Protein AF-A0A7H9DS46-F1 (afdb_monomer)

Solvent-accessible surface area (backbone atoms only — not comparable to full-atom values): 5721 Å² total; per-residue (Å²): 117,69,68,61,54,50,52,51,53,52,52,59,66,67,43,89,71,45,79,64,51,54,49,19,31,51,29,0,37,52,20,16,52,55,36,33,66,75,66,66,50,54,75,66,56,36,53,53,16,34,55,44,2,31,54,50,4,43,56,50,30,54,44,42,53,70,75,64,70,51,57,69,70,60,41,35,52,52,9,20,51,45,2,42,44,12,56,57,52,50,52,54,49,51,53,51,51,54,50,49,51,51,50,51,51,56,50,49,56,64,71,76,105

Mean predicted aligned error: 11.12 Å

Organism: NCBI:txid343874

Radius of gyration: 18.05 Å; Cα contacts (8 Å, |Δi|>4): 115; chains: 1; bounding box: 48×38×44 Å

Secondary structure (DSSP, 8-state):
-HHHHHHHHHHHHHS---HHHHHHHHHHHHHHHHHHHHHT--HHHHHHHHHHHHHHHHHHHHHHHHHS---HHHHHHHHHHHHHTHHHHHHHHHHHHHHHHHHHHHHHHHH--

Structure (mmCIF, N/CA/C/O backbone):
data_AF-A0A7H9DS46-F1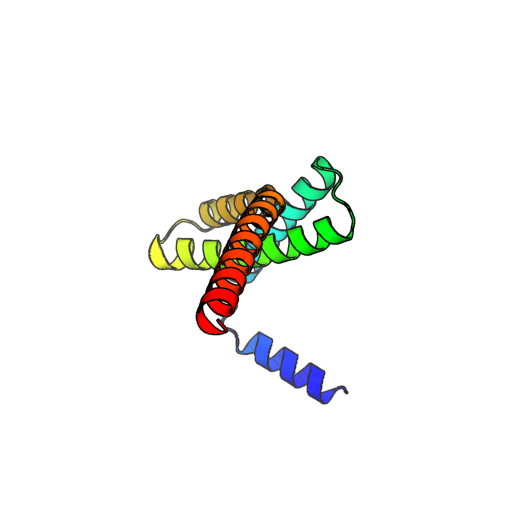
#
_entry.id   AF-A0A7H9DS46-F1
#
loop_
_atom_site.group_PDB
_atom_site.id
_atom_site.type_symbol
_atom_site.label_atom_id
_atom_site.label_alt_id
_atom_site.label_comp_id
_atom_site.label_asym_id
_atom_site.label_entity_id
_atom_site.label_seq_id
_atom_site.pdbx_PDB_ins_code
_atom_site.Cartn_x
_atom_site.Cartn_y
_atom_site.Cartn_z
_atom_site.occupancy
_atom_site.B_iso_or_equiv
_atom_site.auth_seq_id
_atom_site.auth_comp_id
_atom_site.auth_asym_id
_atom_site.auth_atom_id
_atom_site.pdbx_PDB_mo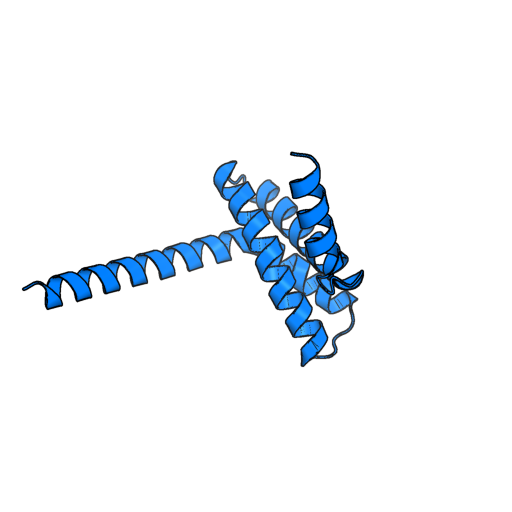del_num
ATOM 1 N N . MET A 1 1 ? 21.208 0.773 22.413 1.00 51.69 1 MET A N 1
ATOM 2 C CA . MET A 1 1 ? 20.201 1.427 21.533 1.00 51.69 1 MET A CA 1
ATOM 3 C C . MET A 1 1 ? 20.680 1.538 20.081 1.00 51.69 1 MET A C 1
ATOM 5 O O . MET A 1 1 ? 19.869 1.334 19.191 1.00 51.69 1 MET A O 1
ATOM 9 N N . LYS A 1 2 ? 21.975 1.798 19.824 1.00 50.69 2 LYS A N 1
ATOM 10 C CA . LYS A 1 2 ? 22.560 1.788 18.467 1.00 50.69 2 LYS A CA 1
ATOM 11 C C . LYS A 1 2 ? 22.535 0.402 17.795 1.00 50.69 2 LYS A C 1
ATOM 13 O O . LYS A 1 2 ? 22.254 0.333 16.607 1.00 50.69 2 LYS A O 1
ATOM 18 N N . ASP A 1 3 ? 22.704 -0.681 18.554 1.00 56.00 3 ASP A N 1
ATOM 19 C CA . ASP A 1 3 ? 22.761 -2.048 17.998 1.00 56.00 3 ASP A CA 1
ATOM 20 C C . ASP A 1 3 ? 21.416 -2.555 17.453 1.00 56.00 3 ASP A C 1
ATOM 22 O O . ASP A 1 3 ? 21.368 -3.276 16.462 1.00 56.00 3 ASP A O 1
ATOM 26 N N . TYR A 1 4 ? 20.299 -2.109 18.039 1.00 53.59 4 TYR A N 1
ATOM 27 C CA . TYR A 1 4 ? 18.960 -2.402 17.514 1.00 53.59 4 TYR A CA 1
ATOM 28 C C . TYR A 1 4 ? 18.683 -1.670 16.196 1.00 53.59 4 TYR A C 1
ATOM 30 O O . TYR A 1 4 ? 18.043 -2.228 15.310 1.00 53.59 4 TYR A O 1
ATOM 38 N N . LEU A 1 5 ? 19.186 -0.440 16.041 1.00 49.19 5 LEU A N 1
ATOM 39 C CA . LEU A 1 5 ? 19.053 0.311 14.789 1.00 49.19 5 LEU A CA 1
ATOM 40 C C . LEU A 1 5 ? 19.900 -0.299 13.665 1.00 49.19 5 LEU A C 1
ATOM 42 O O . LEU A 1 5 ? 19.449 -0.325 12.523 1.00 49.19 5 LEU A O 1
ATOM 46 N N . LEU A 1 6 ? 21.084 -0.828 13.989 1.00 56.72 6 LEU A N 1
ATOM 47 C CA . LEU A 1 6 ? 21.930 -1.563 13.044 1.00 56.72 6 LEU A CA 1
ATOM 48 C C . LEU A 1 6 ? 21.263 -2.862 12.568 1.00 56.72 6 LEU A C 1
ATOM 50 O O . LEU A 1 6 ? 21.183 -3.083 11.365 1.00 56.72 6 LEU A O 1
ATOM 54 N N . ASN A 1 7 ? 20.669 -3.643 13.475 1.00 61.97 7 ASN A N 1
ATOM 55 C CA . ASN A 1 7 ? 19.922 -4.850 13.101 1.00 61.97 7 ASN A CA 1
ATOM 56 C C . ASN A 1 7 ? 18.689 -4.558 12.233 1.00 61.97 7 ASN A C 1
ATOM 58 O O . ASN A 1 7 ? 18.387 -5.323 11.322 1.00 61.97 7 ASN A O 1
ATOM 62 N N . ILE A 1 8 ? 17.979 -3.451 12.476 1.00 58.25 8 ILE A N 1
ATOM 63 C CA . ILE A 1 8 ? 16.851 -3.041 11.625 1.00 58.25 8 ILE A CA 1
ATOM 64 C C . ILE A 1 8 ? 17.345 -2.637 10.229 1.00 58.25 8 ILE A C 1
ATOM 66 O O . ILE A 1 8 ? 16.718 -2.989 9.235 1.00 58.25 8 ILE A O 1
ATOM 70 N N . LEU A 1 9 ? 18.476 -1.932 10.134 1.00 55.00 9 LEU A N 1
ATOM 71 C CA . LEU A 1 9 ? 19.068 -1.542 8.852 1.00 55.00 9 LEU A CA 1
ATOM 72 C C . LEU A 1 9 ? 19.569 -2.745 8.044 1.00 55.00 9 LEU A C 1
ATOM 74 O O . LEU A 1 9 ? 19.400 -2.756 6.826 1.00 55.00 9 LEU A O 1
ATOM 78 N N . ASP A 1 10 ? 20.130 -3.760 8.698 1.00 60.97 10 ASP A N 1
ATOM 79 C CA . ASP A 1 10 ? 20.530 -5.002 8.031 1.00 60.97 10 ASP A CA 1
ATOM 80 C C . ASP A 1 10 ? 19.323 -5.854 7.616 1.00 60.97 10 ASP A C 1
ATOM 82 O O . ASP A 1 10 ? 19.331 -6.423 6.525 1.00 60.97 10 ASP A O 1
ATOM 86 N N . LEU A 1 11 ? 18.234 -5.850 8.396 1.00 57.06 11 LEU A N 1
ATOM 87 C CA . LEU A 1 11 ? 16.958 -6.459 8.001 1.00 57.06 11 LEU A CA 1
ATOM 88 C C . LEU A 1 11 ? 16.354 -5.766 6.764 1.00 57.06 11 LEU A C 1
ATOM 90 O O . LEU A 1 11 ? 15.856 -6.429 5.856 1.00 57.06 11 LEU A O 1
ATOM 94 N N . ILE A 1 12 ? 16.435 -4.430 6.699 1.00 55.12 12 ILE A N 1
ATOM 95 C CA . ILE A 1 12 ? 15.993 -3.635 5.540 1.00 55.12 12 ILE A CA 1
ATOM 96 C C . ILE A 1 12 ? 16.875 -3.912 4.312 1.00 55.12 12 ILE A C 1
ATOM 98 O O . ILE A 1 12 ? 16.360 -3.948 3.200 1.00 55.12 12 ILE A O 1
ATOM 102 N N . LYS A 1 13 ? 18.184 -4.136 4.495 1.00 54.56 13 LYS A N 1
ATOM 103 C CA . LYS A 1 13 ? 19.113 -4.499 3.407 1.00 54.56 13 LYS A CA 1
ATOM 104 C C . LYS A 1 13 ? 18.965 -5.943 2.921 1.00 54.56 13 LYS A C 1
ATOM 106 O O . LYS A 1 13 ? 19.288 -6.214 1.770 1.00 54.56 13 LYS A O 1
ATOM 111 N N . GLN A 1 14 ? 18.537 -6.862 3.787 1.00 58.44 14 GLN A N 1
ATOM 112 C CA . GLN A 1 14 ? 18.270 -8.262 3.433 1.00 58.44 14 GLN A CA 1
ATOM 113 C C . GLN A 1 14 ? 16.924 -8.457 2.744 1.00 58.44 14 GLN A C 1
ATOM 115 O O . GLN A 1 14 ? 16.735 -9.445 2.034 1.00 58.44 14 GLN A O 1
ATOM 120 N N . LEU A 1 15 ? 15.989 -7.528 2.934 1.00 53.75 15 LEU A N 1
ATOM 121 C CA . LEU A 1 15 ? 14.806 -7.469 2.099 1.00 53.75 15 LEU A CA 1
ATOM 122 C C . LEU A 1 15 ? 15.269 -7.198 0.656 1.00 53.75 15 LEU A C 1
ATOM 124 O O . LEU A 1 15 ? 16.004 -6.232 0.439 1.00 53.75 15 LEU A O 1
ATOM 128 N N . PRO A 1 16 ? 14.862 -8.004 -0.341 1.00 53.84 16 PRO A N 1
ATOM 129 C CA . PRO A 1 16 ? 15.202 -7.776 -1.740 1.00 53.84 16 PRO A CA 1
ATOM 130 C C . PRO A 1 16 ? 14.365 -6.606 -2.281 1.00 53.84 16 PRO A C 1
ATOM 132 O O . PRO A 1 16 ? 13.595 -6.761 -3.220 1.00 53.84 16 PRO A O 1
ATOM 135 N N . ILE A 1 17 ? 14.466 -5.438 -1.644 1.00 56.72 17 ILE A N 1
ATOM 136 C CA . ILE A 1 17 ? 13.872 -4.191 -2.106 1.00 56.72 17 ILE A CA 1
ATOM 137 C C . ILE A 1 17 ? 14.770 -3.725 -3.242 1.00 56.72 17 ILE A C 1
ATOM 139 O O . ILE A 1 17 ? 15.836 -3.138 -3.043 1.00 56.72 17 ILE A O 1
ATOM 143 N N . THR A 1 18 ? 14.357 -4.036 -4.460 1.00 64.50 18 THR A N 1
ATOM 144 C CA . THR A 1 18 ? 15.008 -3.509 -5.650 1.00 64.50 18 THR A CA 1
ATOM 145 C C . THR A 1 18 ? 14.738 -2.006 -5.750 1.00 64.50 18 THR A C 1
ATOM 147 O O . THR A 1 18 ? 13.768 -1.486 -5.196 1.00 64.50 18 THR A O 1
ATOM 150 N N . LEU A 1 19 ? 15.569 -1.269 -6.496 1.00 65.12 19 LEU A N 1
ATOM 151 C CA . LEU A 1 19 ? 15.333 0.162 -6.755 1.00 65.12 19 LEU A CA 1
ATOM 152 C C . LEU A 1 19 ? 13.917 0.430 -7.315 1.00 65.12 19 LEU A C 1
ATOM 154 O O . LEU A 1 19 ? 13.353 1.503 -7.102 1.00 65.12 19 LEU A O 1
ATOM 158 N N . LYS A 1 20 ? 13.339 -0.565 -8.004 1.00 66.75 20 LYS A N 1
ATOM 159 C CA . LYS A 1 20 ? 11.969 -0.542 -8.528 1.00 66.75 20 LYS A CA 1
ATOM 160 C C . LYS A 1 20 ? 10.923 -0.550 -7.413 1.00 66.75 20 LYS A C 1
ATOM 162 O O . LYS A 1 20 ? 9.970 0.218 -7.481 1.00 66.75 20 LY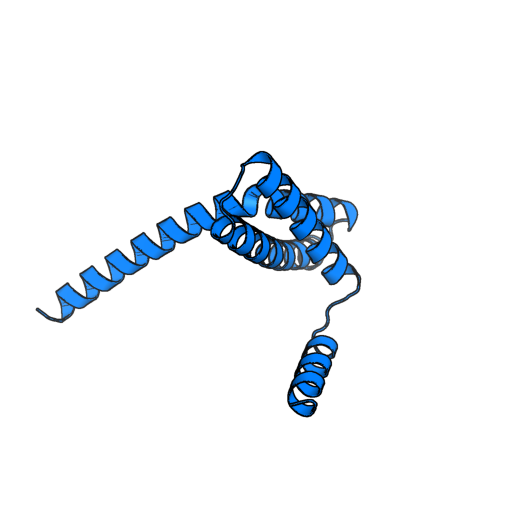S A O 1
ATOM 167 N N . ASP A 1 21 ? 11.137 -1.331 -6.357 1.00 68.00 21 ASP A N 1
ATOM 168 C CA . ASP A 1 21 ? 10.226 -1.399 -5.210 1.00 68.00 21 ASP A CA 1
ATOM 169 C C . ASP A 1 21 ? 10.157 -0.064 -4.464 1.00 68.00 21 ASP A C 1
ATOM 171 O O . ASP A 1 21 ? 9.074 0.399 -4.103 1.00 68.00 21 ASP A O 1
ATOM 175 N N . ILE A 1 22 ? 11.298 0.619 -4.325 1.00 72.62 22 ILE A N 1
ATOM 176 C CA . ILE A 1 22 ? 11.364 1.977 -3.762 1.00 72.62 22 ILE A CA 1
ATOM 177 C C . ILE A 1 22 ? 10.569 2.959 -4.632 1.00 72.62 22 ILE A C 1
ATOM 179 O O . ILE A 1 22 ? 9.836 3.798 -4.110 1.00 72.62 22 ILE A O 1
ATOM 183 N N . ALA A 1 23 ? 10.661 2.839 -5.958 1.00 72.88 23 ALA A N 1
ATOM 184 C CA . ALA A 1 23 ? 9.894 3.676 -6.873 1.00 72.88 23 ALA A CA 1
ATOM 185 C C . ALA A 1 23 ? 8.376 3.403 -6.795 1.00 72.88 23 ALA A C 1
ATOM 187 O O . ALA A 1 23 ? 7.595 4.357 -6.802 1.00 72.88 23 ALA A O 1
ATOM 188 N N . PHE A 1 24 ? 7.946 2.143 -6.625 1.00 76.12 24 PHE A N 1
ATOM 189 C CA . PHE A 1 24 ? 6.535 1.794 -6.388 1.00 76.12 24 PHE A CA 1
ATOM 190 C C . PHE A 1 24 ? 6.001 2.427 -5.098 1.00 76.12 24 PHE A C 1
ATOM 192 O O . PHE A 1 24 ? 4.911 3.006 -5.089 1.00 76.12 24 PHE A O 1
ATOM 199 N N . LEU A 1 25 ? 6.794 2.368 -4.024 1.00 75.25 25 LEU A N 1
ATOM 200 C CA . LEU A 1 25 ? 6.476 2.974 -2.731 1.00 75.25 25 LEU A CA 1
ATOM 201 C C . LEU A 1 25 ? 6.338 4.499 -2.856 1.00 75.25 25 LEU A C 1
ATOM 203 O O . LEU A 1 25 ? 5.342 5.066 -2.406 1.00 75.25 25 LEU A O 1
ATOM 207 N N . CYS A 1 26 ? 7.285 5.166 -3.522 1.00 79.06 26 CYS A N 1
ATOM 208 C CA . CYS A 1 26 ? 7.248 6.614 -3.743 1.00 79.06 26 CYS A CA 1
ATOM 209 C C . CYS A 1 26 ? 6.037 7.056 -4.580 1.00 79.06 26 CYS A C 1
ATOM 211 O O . CYS A 1 26 ? 5.393 8.050 -4.238 1.00 79.06 26 CYS A O 1
ATOM 213 N N . ALA A 1 27 ? 5.692 6.313 -5.637 1.00 76.44 27 ALA A N 1
ATOM 214 C CA . ALA A 1 27 ? 4.509 6.589 -6.456 1.00 76.44 27 ALA A CA 1
ATOM 215 C C . ALA A 1 27 ? 3.211 6.473 -5.636 1.00 76.44 27 ALA A C 1
ATOM 217 O O . ALA A 1 27 ? 2.351 7.356 -5.699 1.00 76.44 27 ALA A O 1
ATOM 218 N N . GLY A 1 28 ? 3.104 5.434 -4.802 1.00 72.50 28 GLY A N 1
ATOM 219 C CA . GLY A 1 28 ? 1.981 5.244 -3.882 1.00 72.50 28 GLY A CA 1
ATOM 220 C C . GLY A 1 28 ? 1.852 6.359 -2.843 1.00 72.50 28 GLY A C 1
ATOM 221 O O . GLY A 1 28 ? 0.761 6.888 -2.620 1.00 72.50 28 GLY A O 1
ATOM 222 N N . VAL A 1 29 ? 2.972 6.773 -2.244 1.00 80.31 29 VAL A N 1
ATOM 223 C CA . VAL A 1 29 ? 3.012 7.892 -1.289 1.00 80.31 29 VAL A CA 1
ATOM 224 C C . VAL A 1 29 ? 2.580 9.197 -1.955 1.00 80.31 29 VAL A C 1
ATOM 226 O O . VAL A 1 29 ? 1.759 9.920 -1.392 1.00 80.31 29 VAL A O 1
ATOM 229 N N . ALA A 1 30 ? 3.070 9.491 -3.163 1.00 81.00 30 ALA A N 1
ATOM 230 C CA . ALA A 1 30 ? 2.689 10.694 -3.901 1.00 81.00 30 ALA A CA 1
ATOM 231 C C . ALA A 1 30 ? 1.175 10.742 -4.170 1.00 81.00 30 ALA A C 1
ATOM 233 O O . ALA A 1 30 ? 0.533 11.763 -3.910 1.00 81.00 30 ALA A O 1
ATOM 234 N N . GLY A 1 31 ? 0.584 9.622 -4.603 1.00 73.88 31 GLY A N 1
ATOM 235 C CA . GLY A 1 31 ? -0.863 9.497 -4.800 1.00 73.88 31 GLY A CA 1
ATOM 236 C C . GLY A 1 31 ? -1.665 9.758 -3.519 1.00 73.88 31 GLY A C 1
ATOM 237 O O . GLY A 1 31 ? -2.623 10.539 -3.538 1.00 73.88 31 GLY A O 1
ATOM 238 N N . ALA A 1 32 ? -1.234 9.172 -2.398 1.00 75.38 32 ALA A N 1
ATOM 239 C CA . ALA A 1 32 ? -1.886 9.326 -1.095 1.00 75.38 32 ALA A CA 1
ATOM 240 C C . ALA A 1 32 ? -1.783 10.757 -0.546 1.00 75.38 32 ALA A C 1
ATOM 242 O O . ALA A 1 32 ? -2.752 11.292 -0.002 1.00 75.38 32 ALA A O 1
ATOM 243 N N . ILE A 1 33 ? -0.637 11.417 -0.740 1.00 79.06 33 ILE A N 1
ATOM 244 C CA . ILE A 1 33 ? -0.443 12.821 -0.362 1.00 79.06 33 ILE A CA 1
ATOM 245 C C . ILE A 1 33 ? -1.406 13.716 -1.151 1.00 79.06 33 ILE A C 1
ATOM 247 O O . ILE A 1 33 ? -2.130 14.514 -0.551 1.00 79.06 33 ILE A O 1
ATOM 251 N N . ILE A 1 34 ? -1.474 13.552 -2.478 1.00 79.88 34 ILE A N 1
ATOM 252 C CA . ILE A 1 34 ? -2.377 14.330 -3.345 1.00 79.88 34 ILE A CA 1
ATOM 253 C C . ILE A 1 34 ? -3.839 14.133 -2.922 1.00 79.88 34 ILE A C 1
ATOM 255 O O . ILE A 1 34 ? -4.595 15.102 -2.805 1.00 79.88 34 ILE A O 1
ATOM 259 N N . ALA A 1 35 ? -4.245 12.890 -2.654 1.00 76.38 35 ALA A N 1
ATOM 260 C CA . ALA A 1 35 ? -5.592 12.582 -2.185 1.00 76.38 35 ALA A CA 1
ATOM 261 C C . ALA A 1 35 ? -5.897 13.222 -0.827 1.00 76.38 35 ALA A C 1
ATOM 263 O O . ALA A 1 35 ? -6.965 13.808 -0.646 1.00 76.38 35 ALA A O 1
ATOM 264 N N . GLY A 1 36 ? -4.952 13.168 0.111 1.00 72.88 36 GLY A N 1
ATOM 265 C CA . GLY A 1 36 ? -5.122 13.743 1.439 1.00 72.88 36 GLY A CA 1
ATOM 266 C C . GLY A 1 36 ? -5.270 15.263 1.434 1.00 72.88 36 GLY A C 1
ATOM 267 O O . GLY A 1 36 ? -6.137 15.782 2.141 1.00 72.88 36 GLY A O 1
ATOM 268 N N . PHE A 1 37 ? -4.518 15.968 0.580 1.00 75.75 37 PHE A N 1
ATOM 269 C CA . PHE A 1 37 ? -4.709 17.407 0.366 1.00 75.75 37 PHE A CA 1
ATOM 270 C C . PHE A 1 37 ? -6.070 17.717 -0.269 1.00 75.75 37 PHE A C 1
ATOM 272 O O . PHE A 1 37 ? -6.766 18.626 0.185 1.00 75.75 37 PHE A O 1
ATOM 279 N N . LYS A 1 38 ? -6.492 16.939 -1.276 1.00 77.94 38 LYS A N 1
ATOM 280 C CA . LYS A 1 38 ? -7.774 17.143 -1.972 1.00 77.94 38 LYS A CA 1
ATOM 281 C C . LYS A 1 38 ? -8.984 16.885 -1.069 1.00 77.94 38 LYS A C 1
ATOM 283 O O . LYS A 1 38 ? -9.975 17.606 -1.151 1.00 77.94 38 LYS A O 1
ATOM 288 N N . LYS A 1 39 ? -8.913 15.866 -0.211 1.00 76.62 39 LYS A N 1
ATOM 289 C CA . LYS A 1 39 ? -10.032 15.408 0.629 1.00 76.62 39 LYS A CA 1
ATOM 290 C C . LYS A 1 39 ? -10.059 16.029 2.031 1.00 76.62 39 LYS A C 1
ATOM 292 O O . LYS A 1 39 ? -10.984 15.740 2.782 1.00 76.62 39 LYS A O 1
ATOM 297 N N . LYS A 1 40 ? -9.084 16.881 2.386 1.00 76.44 40 LYS A N 1
ATOM 298 C CA . LYS A 1 40 ? -8.950 17.508 3.719 1.00 76.44 40 LYS A CA 1
ATOM 299 C C . LYS A 1 40 ? -9.081 16.488 4.863 1.00 76.44 40 LYS A C 1
ATOM 301 O O . LYS A 1 40 ? -9.828 16.698 5.818 1.00 76.44 40 LYS A O 1
ATOM 306 N N . LEU A 1 41 ? -8.376 15.363 4.743 1.00 70.44 41 LEU A N 1
ATOM 307 C CA . LEU A 1 41 ? -8.416 14.295 5.744 1.00 70.44 41 LEU A CA 1
ATOM 308 C C . LEU A 1 41 ? -7.902 14.791 7.103 1.00 70.44 41 LEU A C 1
ATOM 310 O O . LEU A 1 41 ? -6.973 15.597 7.179 1.00 70.44 41 LEU A O 1
ATOM 314 N N . ASN A 1 42 ? -8.474 14.272 8.191 1.00 81.69 42 ASN A N 1
ATOM 315 C CA . ASN A 1 42 ? -7.954 14.543 9.530 1.00 81.69 42 ASN A CA 1
ATOM 316 C C . ASN A 1 42 ? -6.549 13.922 9.688 1.00 81.69 42 ASN A C 1
ATOM 318 O O . ASN A 1 42 ? -6.255 12.913 9.048 1.00 81.69 42 ASN A O 1
ATOM 322 N N . ARG A 1 43 ? -5.681 14.462 10.559 1.00 74.25 43 ARG A N 1
ATOM 323 C CA . ARG A 1 43 ? -4.262 14.039 10.664 1.00 74.25 43 ARG A CA 1
ATOM 324 C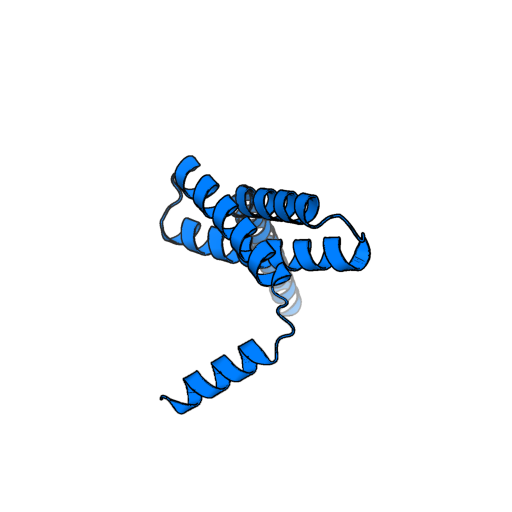 C . ARG A 1 43 ? -4.093 12.527 10.848 1.00 74.25 43 ARG A C 1
ATOM 326 O O . ARG A 1 43 ? -3.211 11.932 10.242 1.00 74.25 43 ARG A O 1
ATOM 333 N N . ILE A 1 44 ? -4.969 11.900 11.635 1.00 77.44 44 ILE A N 1
ATOM 334 C CA . ILE A 1 44 ? -4.960 10.446 11.860 1.00 77.44 44 ILE A CA 1
ATOM 335 C C . ILE A 1 44 ? -5.346 9.688 10.583 1.00 77.44 44 ILE A C 1
ATOM 337 O O . ILE A 1 44 ? -4.649 8.761 10.182 1.00 77.44 44 ILE A O 1
ATOM 341 N N . GLN A 1 45 ? -6.420 10.109 9.912 1.00 73.75 45 GLN A N 1
ATOM 342 C CA . GLN A 1 45 ? -6.886 9.496 8.662 1.00 73.75 45 GLN A CA 1
ATOM 343 C C . GLN A 1 45 ? -5.864 9.661 7.538 1.00 73.75 45 GLN A C 1
ATOM 345 O O . GLN A 1 45 ? -5.700 8.764 6.721 1.00 73.75 45 GLN A O 1
ATOM 350 N N . PHE A 1 46 ? -5.150 10.785 7.519 1.00 75.62 46 PHE A N 1
ATOM 351 C CA . PHE A 1 46 ? -4.084 11.050 6.565 1.00 75.62 46 PHE A CA 1
ATOM 352 C C . PHE A 1 46 ? -2.907 10.086 6.748 1.00 75.62 46 PHE A C 1
ATOM 354 O O . PHE A 1 46 ? -2.483 9.451 5.788 1.00 75.62 46 PHE A O 1
ATOM 361 N N . ILE A 1 47 ? -2.432 9.899 7.984 1.00 78.56 47 ILE A N 1
ATOM 362 C CA . ILE A 1 47 ? -1.343 8.954 8.280 1.00 78.56 47 ILE A CA 1
ATOM 363 C C . ILE A 1 47 ? -1.765 7.515 7.954 1.00 78.56 47 ILE A C 1
ATOM 365 O O . ILE A 1 47 ? -1.009 6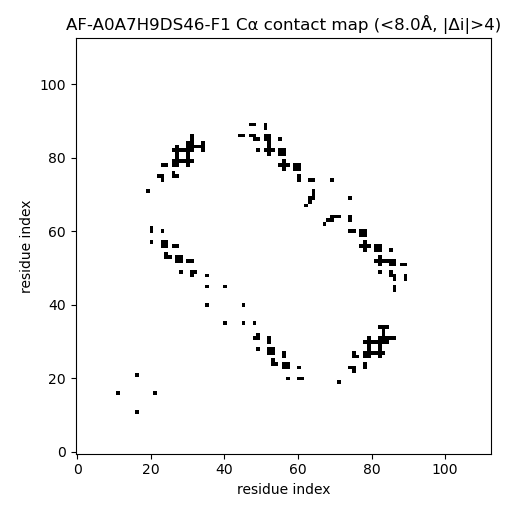.782 7.318 1.00 78.56 47 ILE A O 1
ATOM 369 N N . GLN A 1 48 ? -2.982 7.114 8.336 1.00 78.19 48 GLN A N 1
ATOM 370 C CA . GLN A 1 48 ? -3.498 5.778 8.022 1.00 78.19 48 GLN A CA 1
ATOM 371 C C . GLN A 1 48 ? -3.666 5.565 6.510 1.00 78.19 48 GLN A C 1
ATOM 373 O O . GLN A 1 48 ? -3.369 4.485 6.003 1.00 78.19 48 GLN A O 1
ATOM 378 N N . SER A 1 49 ? -4.105 6.596 5.787 1.00 75.62 49 SER A N 1
ATOM 379 C CA . SER A 1 49 ? -4.240 6.584 4.330 1.00 75.62 49 SER A CA 1
ATOM 380 C C . SER A 1 49 ? -2.884 6.455 3.631 1.00 75.62 49 SER A C 1
ATOM 382 O O . SER A 1 49 ? -2.755 5.642 2.716 1.00 75.62 49 SER A O 1
ATOM 384 N N . ILE A 1 50 ? -1.846 7.161 4.097 1.00 77.94 50 ILE A N 1
ATOM 385 C CA . ILE A 1 50 ? -0.476 7.003 3.584 1.00 77.94 50 ILE A CA 1
ATOM 386 C C . ILE A 1 50 ? 0.024 5.584 3.833 1.00 77.94 50 ILE A C 1
ATOM 388 O O . ILE A 1 50 ? 0.487 4.936 2.901 1.00 77.94 50 ILE A O 1
ATOM 392 N N . PHE A 1 51 ? -0.101 5.076 5.062 1.00 80.12 51 PHE A N 1
ATOM 393 C CA . PHE A 1 51 ? 0.372 3.734 5.401 1.00 80.12 51 PHE A CA 1
ATOM 394 C C . PHE A 1 51 ? -0.320 2.654 4.556 1.00 80.12 51 PHE A C 1
ATOM 396 O O . PHE A 1 51 ? 0.332 1.766 4.011 1.00 80.12 51 PHE A O 1
ATOM 403 N N . THR A 1 52 ? -1.637 2.779 4.378 1.00 79.44 52 THR A N 1
ATOM 404 C CA . THR A 1 52 ? -2.421 1.881 3.519 1.00 79.44 52 THR A CA 1
ATOM 405 C C . THR A 1 52 ? -2.000 2.012 2.059 1.00 79.44 52 THR A C 1
ATOM 407 O O . THR A 1 52 ? -1.822 1.005 1.385 1.00 79.44 52 THR A O 1
ATOM 410 N N . GLY A 1 53 ? -1.780 3.234 1.571 1.00 79.62 53 GLY A N 1
ATOM 411 C CA . GLY A 1 53 ? -1.331 3.487 0.203 1.00 79.62 53 GLY A CA 1
ATOM 412 C C . GLY A 1 53 ? 0.032 2.866 -0.083 1.00 79.62 53 GLY A C 1
ATOM 413 O O . GLY A 1 53 ? 0.191 2.204 -1.102 1.00 79.62 53 GLY A O 1
ATOM 414 N N . VAL A 1 54 ? 0.985 3.007 0.839 1.00 79.19 54 VAL A N 1
ATOM 415 C CA . VAL A 1 54 ? 2.324 2.397 0.771 1.00 79.19 54 VAL A CA 1
ATOM 416 C C . VAL A 1 54 ? 2.212 0.874 0.703 1.00 79.19 54 VAL A C 1
ATOM 418 O O . VAL A 1 54 ? 2.783 0.249 -0.188 1.00 79.19 54 VAL A O 1
ATOM 421 N N . PHE A 1 55 ? 1.431 0.280 1.607 1.00 81.94 55 PHE A N 1
ATOM 422 C CA . PHE A 1 55 ? 1.263 -1.168 1.696 1.00 81.94 55 PHE A CA 1
ATOM 423 C C . PHE A 1 55 ? 0.577 -1.758 0.456 1.00 81.94 55 PHE A C 1
ATOM 425 O O . PHE A 1 55 ? 1.065 -2.725 -0.126 1.00 81.94 55 PHE A O 1
ATOM 432 N N . VAL A 1 56 ? -0.523 -1.146 0.007 1.00 82.44 56 VAL A N 1
ATOM 433 C CA . VAL A 1 56 ? -1.259 -1.585 -1.187 1.00 82.44 56 VAL A CA 1
ATOM 434 C C . VAL A 1 56 ? -0.413 -1.405 -2.445 1.00 82.44 56 VAL A C 1
ATOM 436 O O . VAL A 1 56 ? -0.390 -2.299 -3.282 1.00 82.44 56 VAL A O 1
ATOM 439 N N . SER A 1 57 ? 0.318 -0.294 -2.569 1.00 82.62 57 SER A N 1
ATOM 440 C CA . SER A 1 57 ? 1.178 -0.038 -3.734 1.00 82.62 57 SER A CA 1
ATOM 441 C C . SER A 1 57 ? 2.359 -1.001 -3.801 1.00 82.62 57 SER A C 1
ATOM 443 O O . SER A 1 57 ? 2.775 -1.367 -4.894 1.00 82.62 57 SER A O 1
ATOM 445 N N . TRP A 1 58 ? 2.883 -1.451 -2.657 1.00 79.56 58 TRP A N 1
ATOM 446 C CA . TRP A 1 58 ? 3.905 -2.493 -2.631 1.00 79.56 58 TRP A CA 1
ATOM 447 C C . TRP A 1 58 ? 3.353 -3.830 -3.135 1.00 79.56 58 TRP A C 1
ATOM 449 O O . TRP A 1 58 ? 3.898 -4.388 -4.082 1.00 79.56 58 TRP A O 1
ATOM 459 N N . ILE A 1 59 ? 2.220 -4.293 -2.592 1.00 82.88 59 ILE A N 1
ATOM 460 C CA . ILE A 1 59 ? 1.573 -5.541 -3.035 1.00 82.88 59 ILE A CA 1
ATOM 461 C C . ILE A 1 59 ? 1.229 -5.477 -4.524 1.00 82.88 59 ILE A C 1
ATOM 463 O O . ILE A 1 59 ? 1.538 -6.398 -5.279 1.00 82.88 59 ILE A O 1
ATOM 467 N N . LEU A 1 60 ? 0.595 -4.384 -4.950 1.00 82.81 60 LEU A N 1
ATOM 468 C CA . LEU A 1 60 ? 0.147 -4.195 -6.322 1.00 82.81 60 LEU A CA 1
ATOM 469 C C . LEU A 1 60 ? 1.334 -4.081 -7.285 1.00 82.81 60 LEU A C 1
ATOM 471 O O . LEU A 1 60 ? 1.318 -4.711 -8.339 1.00 82.81 60 LEU A O 1
ATOM 475 N N . GLY A 1 61 ? 2.378 -3.343 -6.902 1.00 78.62 61 GLY A N 1
ATOM 476 C CA . GLY A 1 61 ? 3.606 -3.187 -7.679 1.00 78.62 61 GLY A CA 1
ATOM 477 C C . GLY A 1 61 ? 4.350 -4.505 -7.868 1.00 78.62 61 GLY A C 1
ATOM 478 O O . GLY A 1 61 ? 4.670 -4.875 -8.998 1.00 78.62 61 GLY A O 1
ATOM 479 N N . THR A 1 62 ? 4.545 -5.269 -6.789 1.00 80.19 62 THR A N 1
ATOM 480 C CA . THR A 1 62 ? 5.161 -6.600 -6.861 1.00 80.19 62 THR A CA 1
ATOM 481 C C . THR A 1 62 ? 4.305 -7.564 -7.681 1.00 80.19 62 THR A C 1
ATOM 483 O O . THR A 1 62 ? 4.849 -8.310 -8.493 1.00 80.19 62 THR A O 1
ATOM 486 N N . PHE A 1 63 ? 2.977 -7.533 -7.537 1.00 81.06 63 PHE A N 1
ATOM 487 C CA . PHE A 1 63 ? 2.077 -8.399 -8.299 1.00 81.06 63 PHE A CA 1
ATOM 488 C C . PHE A 1 63 ? 2.104 -8.084 -9.800 1.00 81.06 63 PHE A C 1
ATOM 490 O O . PHE A 1 63 ? 2.364 -8.974 -10.605 1.00 81.06 63 PHE A O 1
ATOM 497 N N . LEU A 1 64 ? 1.907 -6.820 -10.186 1.00 81.25 64 LEU A N 1
ATOM 498 C CA . LEU A 1 64 ? 1.933 -6.388 -11.589 1.00 81.25 64 LEU A CA 1
ATOM 499 C C . LEU A 1 64 ? 3.298 -6.641 -12.238 1.00 81.25 64 LEU A C 1
ATOM 501 O O . LEU A 1 64 ? 3.355 -7.108 -13.373 1.00 81.25 64 LEU A O 1
ATOM 505 N N . SER A 1 65 ? 4.390 -6.367 -11.519 1.00 76.50 65 SER A N 1
ATOM 506 C CA . SER A 1 65 ? 5.738 -6.569 -12.051 1.00 76.50 65 SER A CA 1
ATOM 507 C C . SER A 1 65 ? 6.132 -8.043 -12.141 1.00 76.50 65 SER A C 1
ATOM 509 O O . SER A 1 65 ? 6.921 -8.377 -13.016 1.00 76.50 65 SER A O 1
ATOM 511 N N . SER A 1 66 ? 5.641 -8.912 -11.250 1.00 76.31 66 SER A N 1
ATOM 512 C CA . SER A 1 66 ? 6.082 -10.318 -11.195 1.00 76.31 66 SER A CA 1
ATOM 513 C C . SER A 1 66 ? 5.162 -11.274 -11.953 1.00 76.31 66 SER A C 1
ATOM 515 O O . SER A 1 66 ? 5.632 -12.290 -12.451 1.00 76.31 66 SER A O 1
ATOM 517 N N . TYR A 1 67 ? 3.859 -10.981 -12.031 1.00 75.62 67 T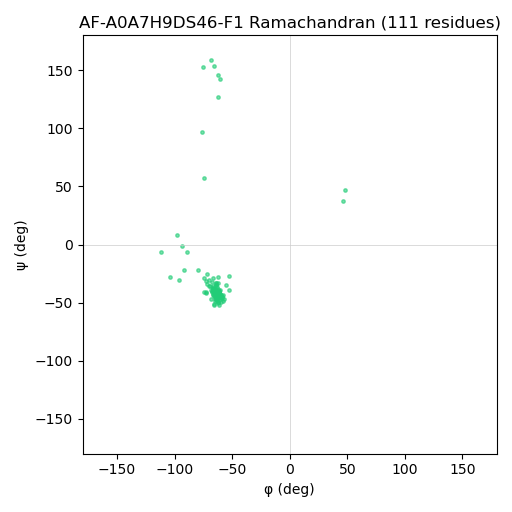YR A N 1
ATOM 518 C CA . TYR A 1 67 ? 2.871 -11.875 -12.653 1.00 75.62 67 TYR A CA 1
ATOM 519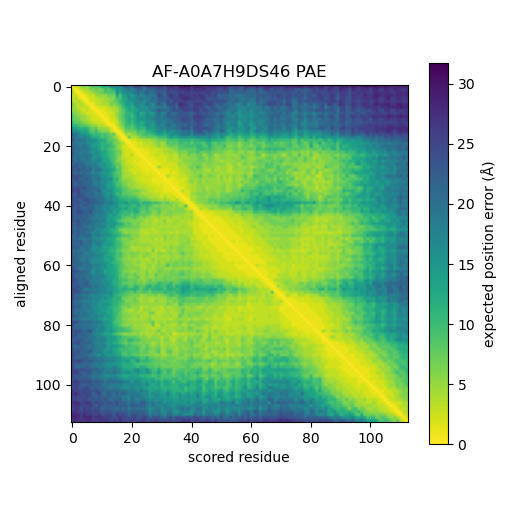 C C . TYR A 1 67 ? 2.417 -11.427 -14.042 1.00 75.62 67 TYR A C 1
ATOM 521 O O . TYR A 1 67 ? 2.003 -12.267 -14.834 1.00 75.62 67 TYR A O 1
ATOM 529 N N . LEU A 1 68 ? 2.454 -10.124 -14.334 1.00 77.88 68 LEU A N 1
ATOM 530 C CA . LEU A 1 68 ? 1.935 -9.563 -15.589 1.00 77.88 68 LEU A CA 1
ATOM 531 C C . LEU A 1 68 ? 3.031 -9.013 -16.512 1.00 77.88 68 LEU A C 1
ATOM 533 O O . LEU A 1 68 ? 2.713 -8.628 -17.632 1.00 77.88 68 LEU A O 1
ATOM 537 N N . ASP A 1 69 ? 4.285 -8.982 -16.047 1.00 78.94 69 ASP A N 1
ATOM 538 C CA . ASP A 1 69 ? 5.470 -8.497 -16.777 1.00 78.94 69 ASP A CA 1
ATOM 539 C C . ASP A 1 69 ? 5.237 -7.144 -17.486 1.00 78.94 69 ASP A C 1
ATOM 541 O O . ASP A 1 69 ? 5.651 -6.892 -18.618 1.00 78.94 69 ASP A O 1
ATOM 545 N N . LEU A 1 70 ? 4.481 -6.265 -16.819 1.00 78.44 70 LEU A N 1
ATOM 546 C CA . LEU A 1 70 ? 4.101 -4.957 -17.346 1.00 78.44 70 LEU A CA 1
ATOM 547 C C . LEU A 1 70 ? 5.273 -3.975 -17.293 1.00 78.44 70 LEU A C 1
ATOM 549 O O . LEU A 1 70 ? 6.140 -4.046 -16.419 1.00 78.44 70 LEU A O 1
ATOM 553 N N . SER A 1 71 ? 5.264 -2.990 -18.197 1.00 82.88 71 SER A N 1
ATOM 554 C CA . SER A 1 71 ? 6.278 -1.935 -18.189 1.00 82.88 71 SER A CA 1
ATOM 555 C C . SER A 1 71 ? 6.243 -1.155 -16.870 1.00 82.88 71 SER A C 1
ATOM 557 O O . SER A 1 71 ? 5.176 -0.880 -16.312 1.00 82.88 71 SER A O 1
ATOM 559 N N . ASN A 1 72 ? 7.421 -0.760 -16.373 1.00 76.75 72 ASN A N 1
ATOM 560 C CA . ASN A 1 72 ? 7.536 -0.085 -15.075 1.00 76.75 72 ASN A CA 1
ATOM 561 C C . ASN A 1 72 ? 6.655 1.180 -15.000 1.00 76.75 72 ASN A C 1
ATOM 563 O O . ASN A 1 72 ? 6.088 1.469 -13.954 1.00 76.75 72 ASN A O 1
ATOM 567 N N . GLU A 1 73 ? 6.503 1.907 -16.111 1.00 81.00 73 GLU A N 1
ATOM 568 C CA . GLU A 1 73 ? 5.661 3.107 -16.228 1.00 81.00 73 GLU A CA 1
ATOM 569 C C . GLU A 1 73 ? 4.190 2.822 -15.903 1.00 81.00 73 GLU A C 1
ATOM 571 O O . GLU A 1 73 ? 3.558 3.567 -15.152 1.00 81.00 73 GLU A O 1
ATOM 576 N N . VAL A 1 74 ? 3.660 1.711 -16.422 1.00 82.69 74 VAL A N 1
ATOM 577 C CA . VAL A 1 74 ? 2.283 1.276 -16.165 1.00 82.69 74 VAL A CA 1
ATOM 578 C C . VAL A 1 74 ? 2.129 0.885 -14.699 1.00 82.69 74 VAL A C 1
ATOM 580 O O . VAL A 1 74 ? 1.171 1.303 -14.047 1.00 82.69 74 VAL A O 1
ATOM 583 N N . VAL A 1 75 ? 3.100 0.156 -14.143 1.00 83.25 75 VAL A N 1
ATOM 584 C CA . VAL A 1 75 ? 3.088 -0.229 -12.725 1.00 83.25 75 VAL A CA 1
ATOM 585 C C . VAL A 1 75 ? 3.115 1.005 -11.816 1.00 83.25 75 VAL A C 1
ATOM 587 O O . VAL A 1 75 ? 2.321 1.086 -10.880 1.00 83.25 75 VAL A O 1
ATOM 590 N N . TYR A 1 76 ? 3.938 2.014 -12.119 1.00 80.19 76 TYR A N 1
ATOM 591 C CA . TYR A 1 76 ? 3.966 3.270 -11.362 1.00 80.19 76 TYR A CA 1
ATOM 592 C C . TYR A 1 76 ? 2.629 4.014 -11.409 1.00 80.19 76 TYR A C 1
ATOM 594 O O . TYR A 1 76 ? 2.189 4.532 -10.381 1.00 80.19 76 TYR A O 1
ATOM 602 N N . ALA A 1 77 ? 1.958 4.038 -12.564 1.00 79.88 77 ALA A N 1
ATOM 603 C CA . ALA A 1 77 ? 0.640 4.651 -12.696 1.00 79.88 77 ALA A CA 1
ATOM 604 C C . ALA A 1 77 ? -0.414 3.930 -11.838 1.00 79.88 77 ALA A C 1
ATOM 606 O O . ALA A 1 77 ? -1.194 4.584 -11.142 1.00 79.88 77 ALA A O 1
ATOM 607 N N . PHE A 1 78 ? -0.402 2.593 -11.819 1.00 83.81 78 PHE A N 1
ATOM 608 C CA . PHE A 1 78 ? -1.288 1.807 -10.957 1.00 83.81 78 PHE A CA 1
ATOM 609 C C . PHE A 1 78 ? -0.989 2.010 -9.470 1.00 83.81 78 PHE A C 1
ATOM 611 O O . PHE A 1 78 ? -1.927 2.197 -8.698 1.00 83.81 78 PHE A O 1
ATOM 618 N N . CYS A 1 79 ? 0.285 2.062 -9.073 1.00 82.81 79 CYS A N 1
ATOM 619 C CA . CYS A 1 79 ? 0.679 2.368 -7.696 1.00 82.81 79 CYS A CA 1
ATOM 620 C C . CYS A 1 79 ? 0.230 3.777 -7.269 1.00 82.81 79 CYS A C 1
ATOM 622 O O . CYS A 1 79 ? -0.301 3.967 -6.175 1.00 82.81 79 CYS A O 1
ATOM 624 N N . ALA A 1 80 ? 0.373 4.776 -8.145 1.00 77.88 80 ALA A N 1
ATOM 625 C CA . ALA A 1 80 ? -0.102 6.133 -7.882 1.00 77.88 80 ALA A CA 1
ATOM 626 C C . ALA A 1 80 ? -1.635 6.196 -7.757 1.00 77.88 80 ALA A C 1
ATOM 628 O O . ALA A 1 80 ? -2.153 6.866 -6.861 1.00 77.88 80 ALA A O 1
ATOM 629 N N . LEU A 1 81 ? -2.366 5.461 -8.604 1.00 82.88 81 LEU A N 1
ATOM 630 C CA . LEU A 1 81 ? -3.822 5.330 -8.507 1.00 82.88 81 LEU A CA 1
ATOM 631 C C . LEU A 1 81 ? -4.239 4.637 -7.207 1.00 82.88 81 LEU A C 1
ATOM 633 O O . LEU A 1 81 ? -5.107 5.149 -6.503 1.00 82.88 81 LEU A O 1
ATOM 637 N N . SER A 1 82 ? -3.603 3.524 -6.831 1.00 83.19 82 SER A N 1
ATOM 638 C CA . SER A 1 82 ? -3.916 2.841 -5.570 1.00 83.19 82 SER A CA 1
ATOM 639 C C . SER A 1 82 ? -3.626 3.714 -4.354 1.00 83.19 82 SER A C 1
ATOM 641 O O . SER A 1 82 ? -4.419 3.738 -3.415 1.00 83.19 82 SER A O 1
ATOM 643 N N . GLY A 1 83 ? -2.537 4.486 -4.395 1.00 78.06 83 GLY A N 1
ATOM 644 C CA . GLY A 1 83 ? -2.232 5.503 -3.395 1.00 78.06 83 GLY A CA 1
ATOM 645 C C . GLY A 1 83 ? -3.294 6.602 -3.336 1.00 78.06 83 GLY A C 1
ATOM 646 O O . GLY A 1 83 ? -3.694 7.009 -2.254 1.00 78.06 83 GLY A O 1
ATOM 647 N N . HIS A 1 84 ? -3.817 7.052 -4.479 1.00 79.94 84 HIS A N 1
ATOM 648 C CA . HIS A 1 84 ? -4.868 8.073 -4.523 1.00 79.94 84 HIS A CA 1
ATOM 649 C C . HIS A 1 84 ? -6.189 7.622 -3.877 1.00 79.94 84 HIS A C 1
ATOM 651 O O . HIS A 1 84 ? -6.911 8.434 -3.297 1.00 79.94 84 HIS A O 1
ATOM 657 N N . PHE A 1 85 ? -6.515 6.334 -3.980 1.00 80.50 85 PHE A N 1
ATOM 658 C CA . PHE A 1 85 ? -7.741 5.757 -3.424 1.00 80.50 85 PHE A CA 1
ATOM 659 C C . PHE A 1 85 ? -7.538 5.067 -2.069 1.00 80.50 85 PHE A C 1
ATOM 661 O O . PHE A 1 85 ? -8.463 4.429 -1.561 1.00 80.50 85 PHE A O 1
ATOM 668 N N . SER A 1 86 ? -6.359 5.191 -1.456 1.00 79.62 86 SER A N 1
ATOM 669 C CA . SER A 1 86 ? -6.016 4.453 -0.238 1.00 79.62 86 SER A CA 1
ATOM 670 C C . SER A 1 86 ? -6.911 4.787 0.958 1.00 79.62 86 SER A C 1
ATOM 672 O O . SER A 1 86 ? -7.146 3.925 1.803 1.00 79.62 86 SER A O 1
ATOM 67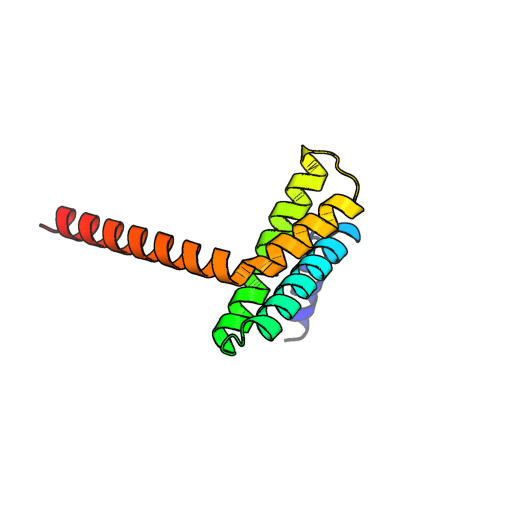4 N N . ASP A 1 87 ? -7.473 5.995 1.022 1.00 77.94 87 ASP A N 1
ATOM 675 C CA . ASP A 1 87 ? -8.434 6.386 2.055 1.00 77.94 87 ASP A CA 1
ATOM 676 C C . ASP A 1 87 ? -9.777 5.653 1.916 1.00 77.94 87 ASP A C 1
ATOM 678 O O . ASP A 1 87 ? -10.360 5.230 2.916 1.00 77.94 87 ASP A O 1
ATOM 682 N N . GLU A 1 88 ? -10.248 5.450 0.685 1.00 79.38 88 GLU A N 1
ATOM 683 C CA . GLU A 1 88 ? -11.480 4.704 0.420 1.00 79.38 88 GLU A CA 1
ATOM 684 C C . GLU A 1 88 ? -11.260 3.206 0.663 1.00 79.38 88 GLU A C 1
ATOM 686 O O . GLU A 1 88 ? -12.083 2.557 1.310 1.00 79.38 88 GLU A O 1
ATOM 691 N N . ILE A 1 89 ? -10.104 2.674 0.249 1.00 77.56 89 ILE A N 1
ATOM 692 C CA . ILE A 1 89 ? -9.690 1.294 0.546 1.00 77.56 89 ILE A CA 1
ATOM 693 C C . ILE A 1 89 ? -9.658 1.065 2.060 1.00 77.56 89 ILE A C 1
ATOM 695 O O . ILE A 1 89 ? -10.215 0.083 2.558 1.00 77.56 89 ILE A O 1
ATOM 699 N N . LEU A 1 90 ? -9.061 1.989 2.815 1.00 78.12 90 LEU A N 1
ATOM 700 C CA . LEU A 1 90 ? -9.016 1.924 4.272 1.00 78.12 90 LEU A CA 1
ATOM 701 C C . LEU A 1 90 ? -10.425 1.946 4.883 1.00 78.12 90 LEU A C 1
ATOM 703 O O . LEU A 1 90 ? -10.720 1.179 5.803 1.00 78.12 90 LEU A O 1
ATOM 707 N N . LYS A 1 91 ? -11.314 2.797 4.363 1.00 82.31 91 LYS A N 1
ATOM 708 C CA . LYS A 1 91 ? -12.698 2.901 4.833 1.00 82.31 91 LYS A CA 1
ATOM 709 C C . LYS A 1 91 ? -13.469 1.601 4.610 1.00 82.31 91 LYS A C 1
ATOM 711 O O . LYS A 1 91 ? -14.084 1.101 5.554 1.00 82.31 91 LYS A O 1
ATOM 716 N N . GLN A 1 92 ? -13.402 1.025 3.410 1.00 79.06 92 GLN A N 1
ATOM 717 C CA . GLN A 1 92 ? -14.052 -0.254 3.114 1.00 79.06 92 GLN A CA 1
ATOM 718 C C . GLN A 1 92 ? -13.469 -1.397 3.945 1.00 79.06 92 GLN A C 1
ATOM 720 O O . GLN A 1 92 ? -14.219 -2.173 4.537 1.00 79.06 92 GLN A O 1
ATOM 725 N N . THR A 1 93 ? -12.145 -1.445 4.092 1.00 75.19 93 THR A N 1
ATOM 726 C CA . THR A 1 93 ? -11.477 -2.447 4.932 1.00 75.19 93 THR A CA 1
ATOM 727 C C . THR A 1 93 ? -11.934 -2.341 6.386 1.00 75.19 93 THR A C 1
ATOM 729 O O . THR A 1 93 ? -12.268 -3.348 7.005 1.00 75.19 93 THR A O 1
ATOM 732 N N . SER A 1 94 ? -12.051 -1.126 6.930 1.00 77.94 94 SER A N 1
ATOM 733 C CA . SER A 1 94 ? -12.575 -0.909 8.285 1.00 77.94 94 SER A CA 1
ATOM 734 C C . SER A 1 94 ? -14.012 -1.421 8.445 1.00 77.94 94 SER A C 1
ATOM 736 O O . SER A 1 94 ? -14.346 -2.012 9.474 1.00 77.94 94 SER A O 1
ATOM 738 N N . ILE A 1 95 ? -14.866 -1.237 7.433 1.00 83.12 95 ILE A N 1
ATOM 739 C CA . ILE A 1 95 ? -16.249 -1.741 7.438 1.00 83.12 95 ILE A CA 1
ATOM 740 C C . ILE A 1 95 ? -16.274 -3.274 7.436 1.00 83.12 95 ILE A C 1
ATOM 742 O O . ILE A 1 95 ? -17.026 -3.875 8.211 1.00 83.12 95 ILE A O 1
ATOM 746 N N . ILE A 1 96 ? -15.439 -3.905 6.609 1.00 78.81 96 ILE A N 1
ATOM 747 C CA . ILE A 1 96 ? -15.309 -5.364 6.533 1.00 78.81 96 ILE A CA 1
ATOM 748 C C . ILE A 1 96 ? -14.830 -5.911 7.880 1.00 78.81 96 ILE A C 1
ATOM 750 O O . ILE A 1 96 ? -15.506 -6.752 8.468 1.00 78.81 96 ILE A O 1
ATOM 754 N N . VAL A 1 97 ? -13.742 -5.366 8.431 1.00 77.38 97 VAL A N 1
ATOM 755 C CA . VAL A 1 97 ? -13.187 -5.786 9.729 1.00 77.38 97 VAL A CA 1
ATOM 756 C C . VAL A 1 97 ? -14.214 -5.636 10.853 1.00 77.38 97 VAL A C 1
ATOM 758 O O . VAL A 1 97 ? -14.386 -6.556 11.647 1.00 77.38 97 VAL A O 1
ATOM 761 N N . LYS A 1 98 ? -14.966 -4.529 10.906 1.00 83.19 98 LYS A N 1
ATOM 762 C CA . LYS A 1 98 ? -16.048 -4.347 11.896 1.00 83.19 98 LYS A CA 1
ATOM 763 C C . LYS A 1 98 ? -17.184 -5.353 11.727 1.00 83.19 98 LYS A C 1
ATOM 765 O O . LYS A 1 98 ? -17.828 -5.732 12.704 1.00 83.19 98 LYS A O 1
ATOM 770 N N . SER A 1 99 ? -17.474 -5.760 10.497 1.00 79.19 99 SER A N 1
ATOM 771 C CA . SER A 1 99 ? -18.517 -6.749 10.213 1.00 79.19 99 SER A CA 1
ATOM 772 C C . SER A 1 99 ? -18.060 -8.156 10.596 1.00 79.19 99 SER A C 1
ATOM 774 O O . SER A 1 99 ? -18.813 -8.869 11.252 1.00 79.19 99 SER A O 1
ATOM 776 N N . LEU A 1 100 ? -16.799 -8.500 10.319 1.00 79.75 100 LEU A N 1
ATOM 777 C CA . LEU A 1 100 ? -16.158 -9.722 10.810 1.00 79.75 100 LEU A CA 1
ATOM 778 C C . LEU A 1 100 ? -16.091 -9.769 12.338 1.00 79.75 100 LEU A C 1
ATOM 780 O O . LEU A 1 100 ? -16.453 -10.782 12.921 1.00 79.75 100 LEU A O 1
ATOM 784 N N . ALA A 1 101 ? -15.697 -8.679 12.998 1.00 78.31 101 ALA A N 1
ATOM 785 C CA . ALA A 1 101 ? -15.636 -8.616 14.458 1.00 78.31 101 ALA A CA 1
ATOM 786 C C . ALA A 1 101 ? -17.018 -8.827 15.098 1.00 78.31 101 ALA A C 1
ATOM 788 O O . ALA A 1 101 ? -17.147 -9.563 16.073 1.00 78.31 101 ALA A O 1
ATOM 789 N N . ARG A 1 102 ? -18.073 -8.235 14.518 1.00 81.19 102 ARG A N 1
ATOM 790 C CA . ARG A 1 102 ? -19.457 -8.481 14.954 1.00 81.19 102 ARG A CA 1
ATOM 791 C C . ARG A 1 102 ? -19.877 -9.933 14.743 1.00 81.19 102 ARG A C 1
ATOM 793 O O . ARG A 1 102 ? -20.480 -10.512 15.640 1.00 81.19 102 ARG A O 1
ATOM 800 N N . TYR A 1 103 ? -19.537 -10.521 13.598 1.00 79.06 103 TYR A N 1
ATOM 801 C CA . TYR A 1 103 ? -19.821 -11.928 13.326 1.00 79.06 103 TYR A CA 1
ATOM 802 C C . TYR A 1 103 ? -19.101 -12.848 14.320 1.00 79.06 103 TYR A C 1
ATOM 804 O O . TYR A 1 103 ? -19.740 -13.707 14.921 1.00 79.06 103 TYR A O 1
ATOM 812 N N . ALA A 1 104 ? -17.813 -12.607 14.575 1.00 75.75 104 ALA A N 1
ATOM 813 C CA . ALA A 1 104 ? -17.018 -13.348 15.549 1.00 75.75 104 ALA A CA 1
ATOM 814 C C . ALA A 1 104 ? -17.600 -13.240 16.966 1.00 75.75 104 ALA A C 1
ATOM 816 O O . ALA A 1 104 ? -17.798 -14.263 17.615 1.00 75.75 104 ALA A O 1
ATOM 817 N N . ASN A 1 105 ? -17.969 -12.034 17.412 1.00 77.94 105 ASN A N 1
ATOM 818 C CA . ASN A 1 105 ? -18.620 -11.842 18.711 1.00 77.94 105 ASN A CA 1
ATOM 819 C C . ASN A 1 105 ? -19.957 -12.592 18.797 1.00 77.94 105 ASN A C 1
ATOM 821 O O . ASN A 1 105 ? -20.209 -13.270 19.786 1.00 77.94 105 ASN A O 1
ATOM 825 N N . SER A 1 106 ? -20.779 -12.553 17.742 1.00 79.94 106 SER A N 1
ATOM 826 C CA . SER A 1 106 ? -22.044 -13.302 17.709 1.00 79.94 106 SER A CA 1
ATOM 827 C C . SER A 1 106 ? -21.851 -14.825 17.689 1.00 79.94 106 SER A C 1
ATOM 829 O O . SER A 1 106 ? -22.694 -15.567 18.187 1.00 79.94 106 SER A O 1
ATOM 831 N N . PHE A 1 107 ? -20.732 -15.299 17.136 1.00 78.31 107 PHE A N 1
ATOM 832 C CA . PHE A 1 107 ? -20.344 -16.709 17.153 1.00 78.31 10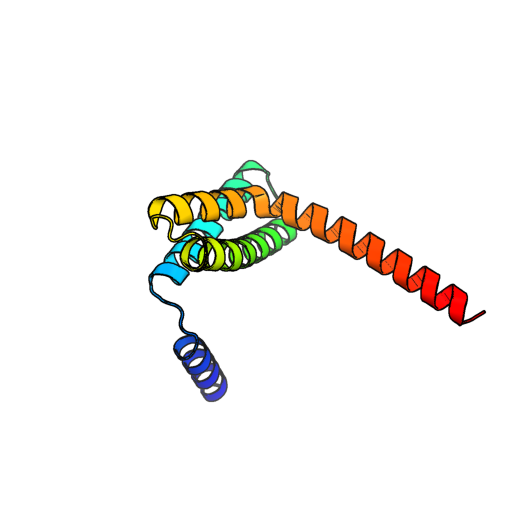7 PHE A CA 1
ATOM 833 C C . PHE A 1 107 ? -19.888 -17.152 18.543 1.00 78.31 107 PHE A C 1
ATOM 835 O O . PHE A 1 107 ? -20.278 -18.225 18.996 1.00 78.31 107 PHE A O 1
ATOM 842 N N . ILE A 1 108 ? -19.105 -16.312 19.222 1.00 79.44 108 ILE A N 1
ATOM 843 C CA . ILE A 1 108 ? -18.633 -16.542 20.591 1.00 79.44 108 ILE A CA 1
ATOM 844 C C . ILE A 1 108 ? -19.818 -16.560 21.566 1.00 79.44 108 ILE A C 1
ATOM 846 O O . ILE A 1 108 ? -19.927 -17.485 22.364 1.00 79.44 108 ILE A O 1
ATOM 850 N N . GLU A 1 109 ? -20.755 -15.614 21.457 1.00 77.69 109 GLU A N 1
ATOM 851 C CA . GLU A 1 109 ? -21.980 -15.601 22.274 1.00 77.69 109 GLU A CA 1
ATOM 852 C C . GLU A 1 109 ? -22.871 -16.829 22.043 1.00 77.69 109 GLU A C 1
ATOM 854 O O . GLU A 1 109 ? -23.511 -17.303 22.977 1.00 77.69 109 GLU A O 1
ATOM 859 N N . LYS A 1 110 ? -22.902 -17.367 20.816 1.00 74.38 110 LYS A N 1
ATOM 860 C CA . LYS A 1 110 ? -23.619 -18.611 20.497 1.00 74.38 110 LYS A CA 1
ATOM 861 C C . LYS A 1 110 ? -22.955 -19.870 21.051 1.00 74.38 110 LYS A C 1
ATOM 863 O O . LYS A 1 110 ? -23.649 -20.862 21.211 1.00 74.38 110 LYS A O 1
ATOM 868 N N . TRP A 1 111 ? -21.644 -19.845 21.274 1.00 64.88 111 TRP A N 1
ATOM 869 C CA . TRP A 1 111 ? -20.879 -20.972 21.818 1.00 64.88 111 TRP A CA 1
ATOM 870 C C . TRP A 1 111 ? -20.757 -20.940 23.347 1.00 64.88 111 TRP A C 1
ATOM 872 O O . TRP A 1 111 ? -20.487 -21.970 23.956 1.00 64.88 111 TRP A O 1
ATOM 882 N N . LEU A 1 112 ? -20.926 -19.766 23.965 1.00 61.31 112 LEU A N 1
ATOM 883 C CA . LEU A 1 112 ? -20.917 -19.570 25.422 1.00 61.31 112 LEU A CA 1
ATOM 884 C C . LEU A 1 112 ? -22.300 -19.730 26.085 1.00 61.31 112 LEU A C 1
ATOM 886 O O . LEU A 1 112 ? -22.376 -19.697 27.313 1.00 61.31 112 LEU A O 1
ATOM 890 N N . LYS A 1 113 ? -23.371 -19.887 25.299 1.00 48.34 113 LYS A N 1
ATOM 891 C CA . LYS A 1 113 ? -24.723 -20.257 25.750 1.00 48.34 113 LYS A CA 1
ATOM 892 C C . LYS A 1 113 ? -24.991 -21.728 25.471 1.00 48.34 113 LYS A C 1
ATOM 894 O O . LYS A 1 113 ? -25.694 -22.336 26.305 1.00 48.34 113 LYS A O 1
#

Foldseek 3Di:
DVVVVVVVVVVVVPPPCDPLLVLLLVLLLQLLVVLCVVVVDDPVLSVQLSVQLSVVSNVQLCCCCPPVVDDSVVSSVVSSVSSNCSSVVVVVVVVVVVVVVVVVVVVVVVVVD

pLDDT: mean 74.14, std 9.31, range [48.34, 83.81]

Nearest PDB structures (foldseek):
  2lyi-assembly1_A  TM=6.103E-01  e=3.445E+00  Trichonephila antipodiana
  8sda-assembly1_D  TM=2.840E-01  e=1.049E+00  Rattus norvegicus
  7w6n-assembly1_B  TM=3.349E-01  e=3.076E+00  Homo sapiens
  7sip-assembly1_A  TM=2.966E-01  e=4.320E+00  Drosophila melanogaster

Sequence (113 aa):
MKDYLLNILDLIKQLPITLKDIAFLCAGVAGAIIAGFKKKLNRIQFIQSIFTGVFVSWILGTFLSSYLDLSNEVVYAFCALSGHFSDEILKQTSIIVKSLARYANSFIEKWLK